Protein AF-A0A3D3YQ70-F1 (afdb_monomer_lite)

Secondary structure (DSSP, 8-state):
---HHHHHHHHHHHHHH-EEPPGGGS-HHHHHHHHHHHHHHHHH-SSPPPEEEEEPPPSBTTB---EEEETTTTEEEEEGGGGG-HHHHHHHHHHHHHHHHHHHHH-S--TTSHHHHHHHHHHHHHHHHHHHTTTTHHHHTSS--

pLDDT: mean 89.39, std 12.85, range [42.31, 98.62]

Radius of gyration: 15.17 Å; chains: 1; bounding box: 33×34×40 Å

Foldseek 3Di:
DDDPVRVVVVLVVQVVVKAFDDPVNDDLLLNLLQVLLVLLQVQLDVDGAAETEIDGDAPDPVGRDQKDQRLVRRHIYGYSVQSQANVSSVVRSLQNQLQSVLCVPPRDDDPPDPSSVVSSVSSVVSSVVCVVVVVCVVSVVSHHD

Structure (mmCIF, N/CA/C/O backbone):
data_AF-A0A3D3YQ70-F1
#
_entry.id   AF-A0A3D3YQ70-F1
#
loop_
_atom_site.group_PDB
_atom_site.id
_atom_site.type_symbol
_atom_site.label_atom_id
_atom_site.label_alt_id
_atom_site.label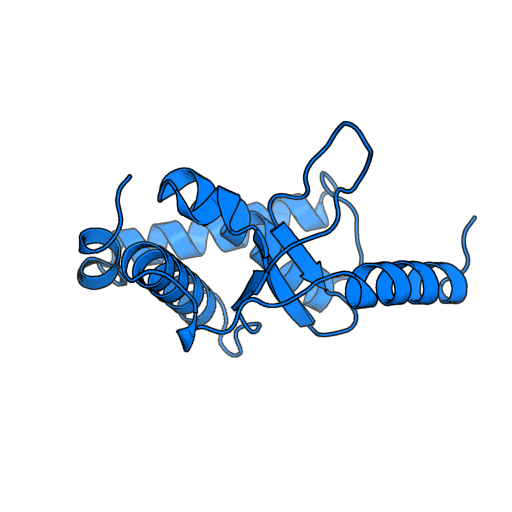_comp_id
_atom_site.label_asym_id
_atom_site.label_entity_id
_atom_site.label_seq_id
_atom_site.pdbx_PDB_ins_code
_atom_site.Cartn_x
_atom_site.Cartn_y
_atom_site.Cartn_z
_atom_site.occupancy
_atom_site.B_iso_or_equiv
_atom_site.auth_seq_id
_atom_site.auth_comp_id
_atom_site.auth_asym_id
_atom_site.auth_atom_id
_atom_site.pdbx_PDB_model_num
ATOM 1 N N . MET A 1 1 ? 22.036 -8.965 -21.029 1.00 42.31 1 MET A N 1
ATOM 2 C CA . MET A 1 1 ? 20.844 -8.098 -21.090 1.00 42.31 1 MET A CA 1
ATOM 3 C C . MET A 1 1 ? 19.665 -9.046 -21.202 1.00 42.31 1 MET A C 1
ATOM 5 O O . MET A 1 1 ? 19.643 -9.797 -22.168 1.00 42.31 1 MET A O 1
ATOM 9 N N . LEU A 1 2 ? 18.821 -9.142 -20.171 1.00 52.47 2 LEU A N 1
ATOM 10 C CA . LEU A 1 2 ? 17.642 -10.013 -20.215 1.00 52.47 2 LEU A CA 1
ATOM 11 C C . LEU A 1 2 ? 16.642 -9.402 -21.196 1.00 52.47 2 LEU A C 1
ATOM 13 O O . LEU A 1 2 ? 16.425 -8.193 -21.185 1.00 52.47 2 LEU A O 1
ATOM 17 N N . THR A 1 3 ? 16.090 -10.220 -22.077 1.00 66.81 3 THR A N 1
ATOM 18 C CA . THR A 1 3 ? 15.031 -9.806 -23.000 1.00 66.81 3 THR A CA 1
ATOM 19 C C . THR A 1 3 ? 13.719 -9.608 -22.237 1.00 66.81 3 THR A C 1
ATOM 21 O O . THR A 1 3 ? 13.489 -10.271 -21.224 1.00 66.81 3 THR A O 1
ATOM 24 N N . ASP A 1 4 ? 12.810 -8.771 -22.743 1.00 57.09 4 ASP A N 1
ATOM 25 C CA . ASP A 1 4 ? 11.470 -8.568 -22.153 1.00 57.09 4 ASP A CA 1
ATOM 26 C C . ASP A 1 4 ? 10.744 -9.897 -21.880 1.00 57.09 4 ASP A C 1
ATOM 28 O O . ASP A 1 4 ? 10.040 -10.065 -20.886 1.00 57.09 4 ASP A O 1
ATOM 32 N N . ARG A 1 5 ? 10.976 -10.899 -22.735 1.00 55.62 5 ARG A N 1
ATOM 33 C CA . ARG A 1 5 ? 10.409 -12.244 -22.600 1.00 55.62 5 ARG A CA 1
ATOM 34 C C . ARG A 1 5 ? 10.977 -13.019 -21.405 1.00 55.62 5 ARG A C 1
ATOM 36 O O . ARG A 1 5 ? 10.256 -13.812 -20.801 1.00 55.62 5 ARG A O 1
ATOM 43 N N . GLU A 1 6 ? 12.245 -12.811 -21.067 1.00 60.50 6 GLU A N 1
ATOM 44 C CA . GLU A 1 6 ? 12.893 -13.411 -19.897 1.00 60.50 6 GLU A CA 1
ATOM 45 C C . GLU A 1 6 ? 12.477 -12.701 -18.603 1.00 60.50 6 GLU A C 1
ATOM 47 O O . GLU A 1 6 ? 12.238 -13.377 -17.603 1.00 60.50 6 GLU A O 1
ATOM 52 N N . LEU A 1 7 ? 12.285 -11.377 -18.639 1.00 59.91 7 LEU A N 1
ATOM 53 C CA . LEU A 1 7 ? 11.744 -10.601 -17.514 1.00 59.91 7 LEU A CA 1
ATOM 54 C C . LEU A 1 7 ? 10.307 -11.018 -17.178 1.00 59.91 7 LEU A C 1
ATOM 56 O O . LEU A 1 7 ? 10.007 -11.332 -16.025 1.00 59.91 7 LEU A O 1
ATOM 60 N N . ILE A 1 8 ? 9.442 -11.137 -18.192 1.00 58.94 8 ILE A N 1
ATOM 61 C CA . ILE A 1 8 ? 8.064 -11.619 -18.017 1.00 58.94 8 ILE A CA 1
ATOM 62 C C . ILE A 1 8 ? 8.060 -13.031 -17.427 1.00 58.94 8 ILE A C 1
ATOM 64 O O . ILE A 1 8 ? 7.283 -13.314 -16.518 1.00 58.94 8 ILE A O 1
ATOM 68 N N . ARG A 1 9 ? 8.935 -13.923 -17.905 1.00 61.00 9 ARG A N 1
ATOM 69 C CA . ARG A 1 9 ? 9.014 -15.300 -17.402 1.00 61.00 9 ARG A CA 1
ATOM 70 C C . ARG A 1 9 ? 9.469 -15.356 -15.942 1.00 61.00 9 ARG A C 1
ATOM 72 O O . ARG A 1 9 ? 8.835 -16.051 -15.158 1.00 61.00 9 ARG A O 1
ATOM 79 N N . ALA A 1 10 ? 10.497 -14.597 -15.571 1.00 63.12 10 ALA A N 1
ATOM 80 C CA . ALA A 1 10 ? 10.985 -14.535 -14.194 1.00 63.12 10 ALA A CA 1
ATOM 81 C C . ALA A 1 10 ? 9.949 -13.915 -13.235 1.00 63.12 10 ALA A C 1
ATOM 83 O O . ALA A 1 10 ? 9.760 -14.402 -12.121 1.00 63.12 10 ALA A O 1
ATOM 84 N N . SER A 1 11 ? 9.232 -12.877 -13.679 1.00 62.19 11 SER A N 1
ATOM 85 C CA . SER A 1 11 ? 8.118 -12.283 -12.926 1.00 62.19 11 SER A CA 1
ATOM 86 C C . SER A 1 11 ? 6.973 -13.289 -12.727 1.00 62.19 11 SER A C 1
ATOM 88 O O . SER A 1 11 ? 6.497 -13.489 -11.609 1.00 62.19 11 SER A O 1
ATOM 90 N N . GLN A 1 12 ? 6.600 -14.020 -13.783 1.00 62.12 12 GLN A N 1
ATOM 91 C CA . GLN A 1 12 ? 5.589 -15.084 -13.736 1.00 62.12 12 GLN A CA 1
ATOM 92 C C . GLN A 1 12 ? 5.991 -16.255 -12.828 1.00 62.12 12 GLN A C 1
ATOM 94 O O . GLN A 1 12 ? 5.142 -16.809 -12.132 1.00 62.12 12 GLN A O 1
ATOM 99 N N . GLU A 1 13 ? 7.265 -16.645 -12.823 1.00 65.69 13 GLU A N 1
ATOM 100 C CA . GLU A 1 13 ? 7.778 -17.715 -11.963 1.00 65.69 13 GLU A CA 1
ATOM 101 C C . GLU A 1 13 ? 7.708 -17.319 -10.480 1.00 65.69 13 GLU A C 1
ATOM 103 O O . GLU A 1 13 ? 7.179 -18.092 -9.684 1.00 65.69 13 GLU A O 1
ATOM 108 N N . ARG A 1 14 ? 8.084 -16.083 -10.122 1.00 67.06 14 ARG A N 1
ATOM 109 C CA . ARG A 1 14 ? 7.937 -15.570 -8.745 1.00 67.06 14 ARG A CA 1
ATOM 110 C C . ARG A 1 14 ? 6.478 -15.463 -8.297 1.00 67.06 14 ARG A C 1
ATOM 112 O O . ARG A 1 14 ? 6.154 -15.815 -7.167 1.00 67.06 14 ARG A O 1
ATOM 119 N N . LEU A 1 15 ? 5.575 -15.037 -9.181 1.00 66.62 15 LEU A N 1
ATOM 120 C CA . LEU A 1 15 ? 4.143 -14.945 -8.868 1.00 66.62 15 LEU A CA 1
ATOM 121 C C . LEU A 1 15 ? 3.509 -16.309 -8.575 1.00 66.62 15 LEU A C 1
ATOM 123 O O . LEU A 1 15 ? 2.638 -16.401 -7.716 1.00 66.62 15 LEU A O 1
ATOM 127 N N . ARG A 1 16 ? 3.9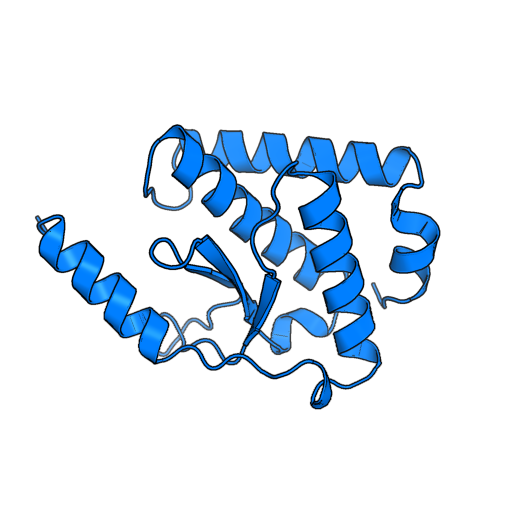58 -17.382 -9.240 1.00 68.31 16 ARG A N 1
ATOM 128 C CA . ARG A 1 16 ? 3.471 -18.751 -8.974 1.00 68.31 16 ARG A CA 1
ATOM 129 C C . ARG A 1 16 ? 3.794 -19.240 -7.566 1.00 68.31 16 ARG A C 1
ATOM 131 O O . ARG A 1 16 ? 3.132 -20.151 -7.070 1.00 68.31 16 ARG A O 1
ATOM 138 N N . GLU A 1 17 ? 4.815 -18.669 -6.944 1.00 78.00 17 GLU A N 1
ATOM 139 C CA . GLU A 1 17 ? 5.243 -19.033 -5.599 1.00 78.00 17 GLU A CA 1
ATOM 140 C C . GLU A 1 17 ? 4.505 -18.242 -4.513 1.00 78.00 17 GLU A C 1
ATOM 142 O O . GLU A 1 17 ? 4.412 -18.715 -3.376 1.00 78.00 17 GLU A O 1
ATOM 147 N N . VAL A 1 18 ? 3.929 -17.083 -4.854 1.00 88.31 18 VAL A N 1
ATOM 148 C CA . VAL A 1 18 ? 3.127 -16.291 -3.918 1.00 88.31 18 VAL A CA 1
ATOM 149 C C . VAL A 1 18 ? 1.831 -17.017 -3.592 1.00 88.31 18 VAL A C 1
ATOM 151 O O . VAL A 1 18 ? 1.034 -17.362 -4.464 1.00 88.31 18 VAL A O 1
ATOM 154 N N . LYS A 1 19 ? 1.589 -17.219 -2.297 1.00 92.19 19 LYS A N 1
ATOM 155 C CA . LYS A 1 19 ? 0.368 -17.858 -1.800 1.00 92.19 19 LYS A CA 1
ATOM 156 C C . LYS A 1 19 ? -0.453 -16.855 -1.015 1.00 92.19 19 LYS A C 1
ATOM 158 O O . LYS A 1 19 ? -0.139 -16.564 0.138 1.00 92.19 19 LYS A O 1
ATOM 163 N N . VAL A 1 20 ? -1.520 -16.356 -1.633 1.00 95.31 20 VAL A N 1
ATOM 164 C CA . VAL A 1 20 ? -2.502 -15.497 -0.961 1.00 95.31 20 VAL A CA 1
ATOM 165 C C . VAL A 1 20 ? -3.124 -16.252 0.213 1.00 95.31 20 VAL A C 1
ATOM 167 O O . VAL A 1 20 ? -3.582 -17.389 0.076 1.00 95.31 20 VAL A O 1
ATOM 170 N N . ILE A 1 21 ? -3.148 -15.604 1.373 1.00 96.44 21 ILE A N 1
ATOM 171 C CA . ILE A 1 21 ? -3.855 -16.072 2.559 1.00 96.44 21 ILE A CA 1
ATOM 172 C C . ILE A 1 21 ? -5.287 -15.535 2.456 1.00 96.44 21 ILE A C 1
ATOM 174 O O . ILE A 1 21 ? -5.472 -14.319 2.453 1.00 96.44 21 ILE A O 1
ATOM 178 N N . PRO A 1 22 ? -6.310 -16.403 2.357 1.00 96.94 22 PRO A N 1
ATOM 179 C CA . PRO A 1 22 ? -7.693 -15.950 2.282 1.00 96.94 22 PRO A CA 1
ATOM 180 C C . PRO A 1 22 ? -8.086 -15.139 3.518 1.00 96.94 22 PRO A C 1
ATOM 182 O O . PRO A 1 22 ? -7.770 -15.551 4.633 1.00 96.94 22 PRO A O 1
ATOM 185 N N . ASP A 1 23 ? -8.866 -14.073 3.330 1.00 97.69 23 ASP A N 1
ATOM 186 C CA . ASP A 1 23 ? -9.375 -13.216 4.411 1.00 97.69 23 ASP A CA 1
ATOM 187 C C . ASP A 1 23 ? -10.012 -14.022 5.560 1.00 97.69 23 ASP A C 1
ATOM 189 O O . ASP A 1 23 ? -9.766 -13.755 6.730 1.00 97.69 23 ASP A O 1
ATOM 193 N N . ALA A 1 24 ? -10.771 -15.077 5.238 1.00 97.19 24 ALA A N 1
ATOM 194 C CA . ALA A 1 24 ? -11.424 -15.943 6.226 1.00 97.19 24 ALA A CA 1
ATOM 195 C C . ALA A 1 24 ? -10.452 -16.737 7.123 1.00 97.19 24 ALA A C 1
ATOM 197 O O . ALA A 1 24 ? -10.876 -17.330 8.112 1.00 97.19 24 ALA A O 1
ATOM 198 N N . LYS A 1 25 ? -9.165 -16.793 6.765 1.00 96.94 25 LYS A N 1
ATOM 199 C CA . LYS A 1 25 ? -8.101 -17.444 7.542 1.00 96.94 25 LYS A CA 1
ATOM 200 C C . LYS A 1 25 ? -7.235 -16.448 8.314 1.00 96.94 25 LYS A C 1
ATOM 202 O O . LYS A 1 25 ? -6.325 -16.877 9.019 1.00 96.94 25 LYS A O 1
ATOM 207 N N . LEU A 1 26 ? -7.477 -15.146 8.169 1.00 96.94 26 LEU A N 1
ATOM 208 C CA . LEU A 1 26 ? -6.739 -14.117 8.889 1.00 96.94 26 LEU A CA 1
ATOM 209 C C . LEU A 1 26 ? -7.330 -13.906 10.282 1.00 96.94 26 LEU A C 1
ATOM 211 O O . LEU A 1 26 ? -8.544 -13.876 10.476 1.00 96.94 26 LEU A O 1
ATOM 215 N N . GLU A 1 27 ? -6.448 -13.717 11.259 1.00 96.50 27 GLU A N 1
ATOM 216 C CA . GLU A 1 27 ? -6.855 -13.273 12.589 1.00 96.50 27 GLU A CA 1
ATOM 217 C C . GLU A 1 27 ? -7.517 -11.885 12.513 1.00 96.50 27 GLU A C 1
ATOM 219 O O . GLU A 1 27 ? -7.140 -11.075 11.657 1.00 96.50 27 GLU A O 1
ATOM 224 N N . PRO A 1 28 ? -8.445 -11.553 13.432 1.00 96.12 28 PRO A N 1
ATOM 225 C CA . PRO A 1 28 ? -9.131 -10.260 13.429 1.00 96.12 28 PRO A CA 1
ATOM 226 C C . PRO A 1 28 ? -8.183 -9.056 13.380 1.00 96.12 28 PRO A C 1
ATOM 228 O O . PRO A 1 28 ? -8.456 -8.093 12.667 1.00 96.12 28 PRO A O 1
ATOM 231 N N . ARG A 1 29 ? -7.033 -9.142 14.067 1.00 95.19 29 ARG A N 1
ATOM 232 C CA . ARG A 1 29 ? -5.996 -8.102 14.033 1.00 95.19 29 ARG A CA 1
ATOM 233 C C . ARG A 1 29 ? -5.442 -7.885 12.623 1.00 95.19 29 ARG A C 1
ATOM 235 O O . ARG A 1 29 ? -5.444 -6.763 12.136 1.00 95.19 29 ARG A O 1
ATOM 242 N N . HIS A 1 30 ? -5.060 -8.953 11.920 1.00 96.81 30 HIS A N 1
ATOM 243 C CA . HIS A 1 30 ? -4.548 -8.876 10.548 1.00 96.81 30 HIS A CA 1
ATOM 244 C C . HIS A 1 30 ? -5.613 -8.355 9.578 1.00 96.81 30 HIS A C 1
ATOM 246 O O . HIS A 1 30 ? -5.297 -7.608 8.653 1.00 96.81 30 HIS A O 1
ATOM 252 N N . MET A 1 31 ? -6.884 -8.693 9.814 1.00 97.50 31 MET A N 1
ATOM 253 C CA . MET A 1 31 ? -7.996 -8.148 9.036 1.00 97.50 31 MET A CA 1
ATOM 254 C C . MET A 1 31 ? -8.172 -6.639 9.224 1.00 97.50 31 MET A C 1
ATOM 256 O O . MET A 1 31 ? -8.485 -5.964 8.246 1.00 97.50 31 MET A O 1
ATOM 260 N N . ALA A 1 32 ? -7.955 -6.096 10.425 1.00 97.44 32 ALA A N 1
ATOM 261 C CA . ALA A 1 32 ? -7.982 -4.648 10.649 1.00 97.44 32 ALA A CA 1
ATOM 262 C C . ALA A 1 32 ? -6.896 -3.938 9.822 1.00 97.44 32 ALA A C 1
ATOM 264 O O . ALA A 1 32 ? -7.195 -2.998 9.081 1.00 97.44 32 ALA A O 1
ATOM 265 N N . TYR A 1 33 ? -5.664 -4.458 9.837 1.00 97.94 33 TYR A N 1
ATOM 266 C CA . TYR A 1 33 ? -4.581 -3.940 8.993 1.00 97.94 33 TYR A CA 1
ATOM 267 C C . TYR A 1 33 ? -4.906 -4.036 7.499 1.00 97.94 33 TYR A C 1
ATOM 269 O O . TYR A 1 33 ? -4.727 -3.065 6.767 1.00 97.94 33 TYR A O 1
ATOM 277 N N . LEU A 1 34 ? -5.442 -5.171 7.040 1.00 98.31 34 LEU A N 1
ATOM 278 C CA . LEU A 1 34 ? -5.816 -5.359 5.637 1.00 98.31 34 LEU A CA 1
ATOM 279 C C . LEU A 1 34 ? -6.943 -4.411 5.197 1.00 98.31 34 LEU A C 1
ATOM 281 O O . LEU A 1 34 ? -6.927 -3.912 4.071 1.00 98.31 34 LEU A O 1
ATOM 285 N N . ARG A 1 35 ? -7.916 -4.131 6.072 1.00 98.44 35 ARG A N 1
ATOM 286 C CA . ARG A 1 35 ? -8.974 -3.142 5.811 1.00 98.44 35 ARG A CA 1
ATOM 287 C C . ARG A 1 35 ? -8.403 -1.739 5.686 1.00 98.44 35 ARG A C 1
ATOM 289 O O . ARG A 1 35 ? -8.758 -1.047 4.735 1.00 98.44 35 ARG A O 1
ATOM 296 N N . LEU A 1 36 ? -7.500 -1.348 6.587 1.00 98.44 36 LEU A N 1
ATOM 297 C CA . LEU A 1 36 ? -6.793 -0.073 6.482 1.00 98.44 36 LEU A CA 1
ATOM 298 C C . LEU A 1 36 ? -6.012 0.005 5.166 1.00 98.44 36 LEU A C 1
ATOM 300 O O . LEU A 1 36 ? -6.148 0.986 4.438 1.00 98.44 36 LEU A O 1
ATOM 304 N N . ALA A 1 37 ? -5.283 -1.052 4.803 1.00 98.50 37 ALA A N 1
ATOM 305 C CA . ALA A 1 37 ? -4.513 -1.090 3.566 1.00 98.50 37 ALA A CA 1
ATOM 306 C C . ALA A 1 37 ? -5.388 -0.916 2.314 1.00 98.50 37 ALA A C 1
ATOM 308 O O . ALA A 1 37 ? -5.102 -0.093 1.441 1.00 98.50 37 ALA A O 1
ATOM 309 N N . ARG A 1 38 ? -6.505 -1.647 2.243 1.00 98.62 38 ARG A N 1
ATOM 310 C CA . ARG A 1 38 ? -7.477 -1.529 1.146 1.00 98.62 38 ARG A CA 1
ATOM 311 C C . ARG A 1 38 ? -8.156 -0.159 1.126 1.00 98.62 38 ARG A C 1
ATOM 313 O O . ARG A 1 38 ? -8.365 0.389 0.048 1.00 98.62 38 ARG A O 1
ATOM 320 N N . GLY A 1 39 ? -8.459 0.407 2.295 1.00 98.38 39 GLY A N 1
ATOM 321 C CA . GLY A 1 39 ? -9.009 1.757 2.428 1.00 98.38 39 GLY A CA 1
ATOM 322 C C . GLY A 1 39 ? -8.055 2.826 1.894 1.00 98.38 39 GLY A C 1
ATOM 323 O O . GLY A 1 39 ? -8.471 3.691 1.124 1.00 98.38 39 GLY A O 1
ATOM 324 N N . ILE A 1 40 ? -6.765 2.720 2.224 1.00 98.44 40 ILE A N 1
ATOM 325 C CA . ILE A 1 40 ? -5.715 3.594 1.690 1.00 98.44 40 ILE A CA 1
ATOM 326 C C . ILE A 1 40 ? -5.641 3.470 0.165 1.00 98.44 40 ILE A C 1
ATOM 328 O O . ILE A 1 40 ? -5.739 4.479 -0.532 1.00 98.44 40 ILE A O 1
ATOM 332 N N . ALA A 1 41 ? -5.537 2.249 -0.368 1.00 98.44 41 ALA A N 1
ATOM 333 C CA . ALA A 1 41 ? -5.463 2.029 -1.813 1.00 98.44 41 ALA A CA 1
ATOM 334 C C . ALA A 1 41 ? -6.674 2.633 -2.549 1.00 98.44 41 ALA A C 1
ATOM 336 O O . ALA A 1 41 ? -6.497 3.371 -3.519 1.00 98.44 41 ALA A O 1
ATOM 337 N N . ALA A 1 42 ? -7.891 2.393 -2.048 1.00 98.12 42 ALA A N 1
ATOM 338 C CA . ALA A 1 42 ? -9.133 2.925 -2.612 1.00 98.12 42 ALA A CA 1
ATOM 339 C C . ALA A 1 42 ? -9.235 4.456 -2.552 1.00 98.12 42 ALA A C 1
ATOM 341 O O . ALA A 1 42 ? -9.932 5.062 -3.363 1.00 98.12 42 ALA A O 1
ATOM 342 N N . ARG A 1 43 ? -8.548 5.100 -1.601 1.00 97.31 43 ARG A N 1
ATOM 343 C CA . ARG A 1 43 ? -8.538 6.561 -1.480 1.00 97.31 43 ARG A CA 1
ATOM 344 C C . ARG A 1 43 ? -7.514 7.230 -2.394 1.00 97.31 43 ARG A C 1
ATOM 346 O O . ARG A 1 43 ? -7.757 8.356 -2.833 1.00 97.31 43 ARG A O 1
ATOM 353 N N . VAL A 1 44 ? -6.391 6.557 -2.645 1.00 96.88 44 VAL A N 1
ATOM 354 C CA . VAL A 1 44 ? -5.272 7.043 -3.474 1.00 96.88 44 VAL A CA 1
ATOM 355 C C . VAL A 1 44 ? -5.528 6.805 -4.967 1.00 96.88 44 VAL A C 1
ATOM 357 O O . VAL A 1 44 ? -5.054 7.567 -5.810 1.00 96.88 44 VAL A O 1
ATOM 360 N N . PHE A 1 45 ? -6.283 5.764 -5.323 1.00 96.81 45 PHE A N 1
ATOM 361 C CA . PHE A 1 45 ? -6.542 5.392 -6.714 1.00 96.81 45 PHE A CA 1
ATOM 362 C C . PHE A 1 45 ? -8.037 5.293 -7.000 1.00 96.81 45 PHE A C 1
ATOM 364 O O . PHE A 1 45 ? -8.773 4.632 -6.277 1.00 96.81 45 PHE A O 1
ATOM 371 N N . TYR A 1 46 ? -8.468 5.875 -8.125 1.00 93.81 46 TYR A N 1
ATOM 372 C CA . TYR A 1 46 ? -9.847 5.734 -8.609 1.00 93.81 46 TYR A CA 1
ATOM 373 C C . TYR A 1 46 ? -10.210 4.272 -8.912 1.00 93.81 46 TYR A C 1
ATOM 375 O O . TYR A 1 46 ? -11.308 3.813 -8.612 1.00 93.81 46 TYR A O 1
ATOM 383 N N . THR A 1 47 ? -9.266 3.526 -9.489 1.00 95.12 47 THR A N 1
ATOM 384 C CA . THR A 1 47 ? -9.359 2.074 -9.666 1.00 95.12 47 THR A CA 1
ATOM 385 C C . THR A 1 47 ? -8.207 1.443 -8.891 1.00 95.12 47 THR A C 1
ATOM 387 O O . THR A 1 47 ? -7.102 1.362 -9.431 1.00 95.12 47 THR A O 1
ATOM 390 N N . PRO A 1 48 ? -8.415 1.086 -7.613 1.00 96.56 48 PRO A N 1
ATOM 391 C CA . PRO A 1 48 ? -7.336 0.597 -6.769 1.00 96.56 48 PRO A CA 1
ATOM 392 C C . PRO A 1 48 ? -6.865 -0.798 -7.194 1.00 96.56 48 PRO A C 1
ATOM 394 O O . PRO A 1 48 ? -7.694 -1.615 -7.610 1.00 96.56 48 PRO A O 1
ATOM 397 N N . PRO A 1 49 ? -5.561 -1.102 -7.060 1.00 97.06 49 PRO A N 1
ATOM 398 C CA . PRO A 1 49 ? -5.087 -2.471 -7.199 1.00 97.06 49 PRO A CA 1
ATOM 399 C C . PRO A 1 49 ? -5.682 -3.343 -6.079 1.00 97.06 49 PRO A C 1
ATOM 401 O O . PRO A 1 49 ? -5.830 -2.867 -4.946 1.00 97.06 49 PRO A O 1
ATOM 404 N N . PRO A 1 50 ? -6.011 -4.620 -6.348 1.00 97.75 50 PRO A N 1
ATOM 405 C CA . PRO A 1 50 ? -6.333 -5.567 -5.289 1.00 97.75 50 PRO A CA 1
ATOM 406 C C . PRO A 1 50 ? -5.175 -5.676 -4.291 1.00 97.75 50 PRO A C 1
ATOM 408 O O . PRO A 1 50 ? -4.014 -5.745 -4.691 1.00 97.75 50 PRO A O 1
ATOM 411 N N . VAL A 1 51 ? -5.492 -5.689 -2.994 1.00 98.38 51 VAL A N 1
ATOM 412 C CA . VAL A 1 51 ? -4.505 -5.819 -1.911 1.00 98.38 51 VAL A CA 1
ATOM 413 C C . VAL A 1 51 ? -4.781 -7.094 -1.121 1.00 98.38 51 VAL A C 1
ATOM 415 O O . VAL A 1 51 ? -5.900 -7.311 -0.629 1.00 98.38 51 VAL A O 1
ATOM 418 N N . HIS A 1 52 ? -3.747 -7.919 -0.976 1.00 97.94 52 HIS A N 1
ATOM 419 C CA . HIS A 1 52 ? -3.800 -9.240 -0.363 1.00 97.94 52 HIS A CA 1
ATOM 420 C C . HIS A 1 52 ? -2.733 -9.407 0.715 1.00 97.94 52 HIS A C 1
ATOM 422 O O . HIS A 1 52 ? -1.631 -8.876 0.605 1.00 97.94 52 HIS A O 1
ATOM 428 N N . VAL A 1 53 ? -3.038 -10.228 1.720 1.00 97.19 53 VAL A N 1
ATOM 429 C CA . VAL A 1 53 ? -2.002 -10.821 2.572 1.00 97.19 53 VAL A CA 1
ATOM 430 C C . VAL A 1 53 ? -1.525 -12.103 1.907 1.00 97.19 53 VAL A C 1
ATOM 432 O O . VAL A 1 53 ? -2.346 -12.900 1.449 1.00 97.19 53 VAL A O 1
ATOM 435 N N . ALA A 1 54 ? -0.219 -12.329 1.853 1.00 95.31 54 ALA A N 1
ATOM 436 C CA . ALA A 1 54 ? 0.337 -13.522 1.234 1.00 95.31 54 ALA A CA 1
ATOM 437 C C . ALA A 1 54 ? 1.570 -14.050 1.970 1.00 95.31 54 ALA A C 1
ATOM 439 O O . ALA A 1 54 ? 2.286 -13.313 2.645 1.00 95.31 54 ALA A O 1
ATOM 440 N N . ALA A 1 55 ? 1.841 -15.342 1.797 1.00 90.56 55 ALA A N 1
ATOM 441 C CA . ALA A 1 55 ? 3.181 -15.876 1.974 1.00 90.56 55 ALA A CA 1
ATOM 442 C C . ALA A 1 55 ? 3.971 -15.573 0.695 1.00 90.56 55 ALA A C 1
ATOM 444 O O . ALA A 1 55 ? 3.674 -16.130 -0.366 1.00 90.56 55 ALA A O 1
ATOM 445 N N . ILE A 1 56 ? 4.928 -14.653 0.805 1.00 87.38 56 ILE A N 1
ATOM 446 C CA . ILE A 1 56 ? 5.760 -14.199 -0.310 1.00 87.38 56 ILE A CA 1
ATOM 447 C C . ILE A 1 56 ? 7.108 -14.923 -0.211 1.00 87.38 56 ILE A C 1
ATOM 449 O O . ILE A 1 56 ? 7.713 -14.914 0.867 1.00 87.38 56 ILE A O 1
ATOM 453 N N . PRO A 1 57 ? 7.584 -15.575 -1.286 1.00 79.62 57 PRO A N 1
ATOM 454 C CA . PRO A 1 57 ? 8.898 -16.196 -1.279 1.00 79.62 57 PRO A CA 1
ATOM 455 C C . PRO A 1 57 ? 9.980 -15.131 -1.035 1.00 79.62 57 PRO A C 1
ATOM 457 O O . PRO A 1 57 ? 9.851 -13.983 -1.482 1.00 79.62 57 PRO A O 1
ATOM 460 N N . PRO A 1 58 ? 11.043 -15.479 -0.298 1.00 72.56 58 PRO A N 1
ATOM 461 C CA . PRO A 1 58 ? 12.121 -14.545 -0.030 1.00 72.56 58 PRO A CA 1
ATOM 462 C C . PRO A 1 58 ? 12.860 -14.198 -1.329 1.00 72.56 58 PRO A C 1
ATOM 464 O O . PRO A 1 58 ? 13.131 -15.069 -2.153 1.00 72.56 58 PRO A O 1
ATOM 467 N N . ALA A 1 59 ? 13.223 -12.926 -1.496 1.00 68.44 59 ALA A N 1
ATOM 468 C CA . ALA A 1 59 ? 14.001 -12.457 -2.644 1.00 68.44 59 ALA A CA 1
ATOM 469 C C . ALA A 1 59 ? 15.420 -13.059 -2.674 1.00 68.44 59 ALA A C 1
ATOM 471 O O . ALA A 1 59 ? 16.053 -13.134 -3.725 1.00 68.44 59 ALA A O 1
ATOM 472 N N . SER A 1 60 ? 15.929 -13.484 -1.514 1.00 65.06 60 SER A N 1
ATOM 473 C CA . SER A 1 60 ? 17.145 -14.289 -1.364 1.00 65.06 60 SER A CA 1
ATOM 474 C C . SER A 1 60 ? 17.154 -14.995 -0.006 1.00 65.06 60 SER A C 1
ATOM 476 O O . SER A 1 60 ? 16.423 -14.591 0.897 1.00 65.06 60 SER A O 1
ATOM 478 N N . ASP A 1 61 ? 18.059 -15.956 0.201 1.00 55.47 61 ASP A N 1
ATOM 479 C CA . ASP A 1 61 ? 18.240 -16.659 1.489 1.00 55.47 61 ASP A CA 1
ATOM 480 C C . ASP A 1 61 ? 18.431 -15.726 2.702 1.00 55.47 61 ASP A C 1
ATOM 482 O O . ASP A 1 61 ? 18.250 -16.137 3.848 1.00 55.47 61 ASP A O 1
ATOM 486 N N .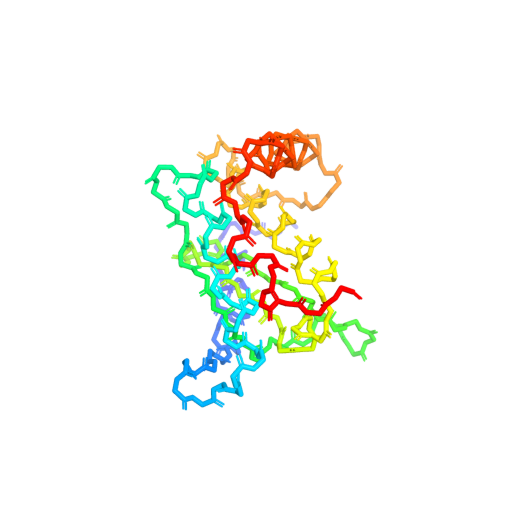 ARG A 1 62 ? 18.819 -14.465 2.467 1.00 52.50 62 ARG A N 1
ATOM 487 C CA . ARG A 1 62 ? 19.099 -13.466 3.507 1.00 52.50 62 ARG A CA 1
ATOM 488 C C . ARG A 1 62 ? 18.046 -12.366 3.619 1.00 52.50 62 ARG A C 1
ATOM 490 O O . ARG A 1 62 ? 18.080 -11.625 4.597 1.00 52.50 62 ARG A O 1
ATOM 497 N N . VAL A 1 63 ? 17.145 -12.228 2.644 1.00 64.50 63 VAL A N 1
ATOM 498 C CA . VAL A 1 63 ? 16.211 -11.094 2.563 1.00 64.50 63 VAL A CA 1
ATOM 499 C C . VAL A 1 63 ? 14.794 -11.607 2.357 1.00 64.50 63 VAL A C 1
ATOM 501 O O . VAL A 1 63 ? 14.452 -12.143 1.302 1.00 64.50 63 VAL A O 1
ATOM 504 N N . ARG A 1 64 ? 13.962 -11.416 3.384 1.00 74.06 64 ARG A N 1
ATOM 505 C CA . ARG A 1 64 ? 12.518 -11.628 3.283 1.00 74.06 64 ARG A CA 1
ATOM 506 C C . ARG A 1 64 ? 11.891 -10.509 2.465 1.00 74.06 64 ARG A C 1
ATOM 508 O O . ARG A 1 64 ? 12.281 -9.351 2.590 1.00 74.06 64 ARG A O 1
ATOM 515 N N . THR A 1 65 ? 10.898 -10.868 1.666 1.00 83.00 65 THR A N 1
ATOM 516 C CA . THR A 1 65 ? 10.135 -9.924 0.852 1.00 83.00 65 THR A CA 1
ATOM 517 C C . THR A 1 65 ? 8.971 -9.391 1.688 1.00 83.00 65 THR A C 1
ATOM 519 O O . THR A 1 65 ? 8.075 -10.150 2.057 1.00 83.00 65 THR A O 1
ATOM 522 N N . ALA A 1 66 ? 9.020 -8.107 2.051 1.00 91.62 66 ALA A N 1
ATOM 523 C CA . ALA A 1 66 ? 8.014 -7.458 2.898 1.00 91.62 66 ALA A CA 1
ATOM 524 C C . ALA A 1 66 ? 6.680 -7.248 2.162 1.00 91.62 66 ALA A C 1
ATOM 526 O O . ALA A 1 66 ? 5.610 -7.534 2.706 1.00 91.62 66 ALA A O 1
ATOM 527 N N . GLY A 1 67 ? 6.759 -6.807 0.910 1.00 93.56 67 GLY A N 1
ATOM 528 C CA . GLY A 1 67 ? 5.643 -6.616 -0.004 1.00 93.56 67 GLY A CA 1
ATOM 529 C C . GLY A 1 67 ? 6.071 -6.916 -1.437 1.00 93.56 67 GLY A C 1
ATOM 530 O O . GLY A 1 67 ? 7.253 -7.129 -1.709 1.00 93.56 67 GLY A O 1
ATOM 531 N N . MET A 1 68 ? 5.093 -7.026 -2.331 1.00 92.56 68 MET A N 1
ATOM 532 C CA . MET A 1 68 ? 5.342 -7.180 -3.756 1.00 92.56 68 MET A CA 1
ATOM 533 C C . MET A 1 68 ? 4.166 -6.661 -4.582 1.00 92.56 68 MET A C 1
ATOM 535 O O . MET A 1 68 ? 3.027 -7.097 -4.397 1.00 92.56 68 MET A O 1
ATOM 539 N N . TYR A 1 69 ? 4.457 -5.819 -5.565 1.00 92.88 69 TYR A N 1
ATOM 540 C CA . TYR A 1 69 ? 3.562 -5.500 -6.666 1.00 92.88 69 TYR A CA 1
ATOM 541 C C . TYR A 1 69 ? 3.771 -6.479 -7.830 1.00 92.88 69 TYR A C 1
ATOM 543 O O . TYR A 1 69 ? 4.838 -6.553 -8.440 1.00 92.88 69 TYR A O 1
ATOM 551 N N . GLY A 1 70 ? 2.735 -7.247 -8.161 1.00 90.06 70 GLY A N 1
ATOM 552 C CA . GLY A 1 70 ? 2.754 -8.166 -9.293 1.00 90.06 70 GLY A CA 1
ATOM 553 C C . GLY A 1 70 ? 2.472 -7.443 -10.604 1.00 90.06 70 GLY A C 1
ATOM 554 O O . GLY A 1 70 ? 1.312 -7.241 -10.944 1.00 90.06 70 GLY A O 1
ATOM 555 N N . THR A 1 71 ? 3.496 -7.112 -11.396 1.00 86.69 71 THR A N 1
ATOM 556 C CA . THR A 1 71 ? 3.317 -6.399 -12.682 1.00 86.69 71 THR A CA 1
ATOM 557 C C . THR A 1 71 ? 2.406 -7.136 -13.668 1.00 86.69 71 THR A C 1
ATOM 559 O O . THR A 1 71 ? 1.675 -6.502 -14.423 1.00 86.69 71 THR A O 1
ATOM 562 N N . ALA A 1 72 ? 2.396 -8.472 -13.635 1.00 84.94 72 ALA A N 1
ATOM 563 C CA . ALA A 1 72 ? 1.553 -9.280 -14.512 1.00 84.94 72 ALA A CA 1
ATOM 564 C C . ALA A 1 72 ? 0.079 -9.363 -14.078 1.00 84.94 72 ALA A C 1
ATOM 566 O O . ALA A 1 72 ? -0.786 -9.580 -14.925 1.00 84.94 72 ALA A O 1
ATOM 567 N N . THR A 1 73 ? -0.210 -9.235 -12.781 1.00 89.31 73 THR A N 1
ATOM 568 C CA . THR A 1 73 ? -1.573 -9.339 -12.228 1.00 89.31 73 THR A CA 1
ATOM 569 C C . THR A 1 73 ? -2.171 -7.975 -11.890 1.00 89.31 73 THR A C 1
ATOM 571 O O . THR A 1 73 ? -3.388 -7.827 -11.856 1.00 89.31 73 THR A O 1
ATOM 574 N N . GLY A 1 74 ? -1.330 -6.961 -11.679 1.00 92.12 74 GLY A N 1
ATOM 575 C CA . GLY A 1 74 ? -1.732 -5.654 -11.168 1.00 92.12 74 GLY A CA 1
ATOM 576 C C . GLY A 1 74 ? -2.123 -5.678 -9.687 1.00 92.12 74 GLY A C 1
ATOM 577 O O . GLY A 1 74 ? -2.825 -4.774 -9.238 1.00 92.12 74 GLY A O 1
ATOM 578 N N . GLU A 1 75 ? -1.702 -6.702 -8.942 1.00 95.69 75 GLU A N 1
ATOM 579 C CA . GLU A 1 75 ? -2.075 -6.931 -7.543 1.00 95.69 75 GLU A CA 1
ATOM 580 C C . GLU A 1 75 ? -0.937 -6.560 -6.586 1.00 95.69 75 GLU A C 1
ATOM 582 O O . GLU A 1 75 ? 0.243 -6.649 -6.930 1.00 95.69 75 GLU A O 1
ATOM 587 N N . ILE A 1 76 ? -1.299 -6.171 -5.364 1.00 97.00 76 ILE A N 1
ATOM 588 C CA . ILE A 1 76 ? -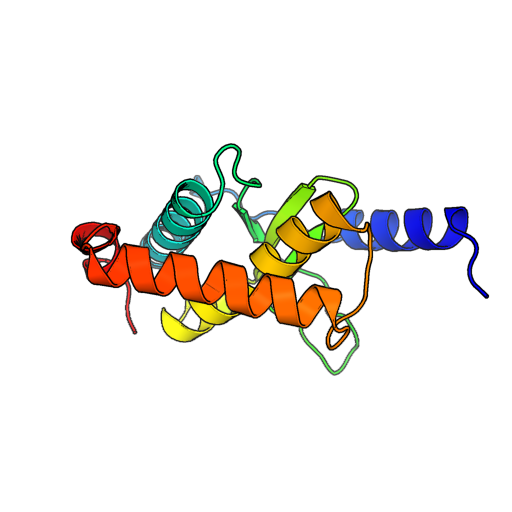0.372 -5.927 -4.258 1.00 97.00 76 ILE A CA 1
ATOM 589 C C . ILE A 1 76 ? -0.487 -7.067 -3.253 1.00 97.00 76 ILE A C 1
ATOM 591 O O . ILE A 1 76 ? -1.573 -7.382 -2.757 1.00 97.00 76 ILE A O 1
ATOM 595 N N . TYR A 1 77 ? 0.657 -7.634 -2.896 1.00 96.50 77 TYR A N 1
ATOM 596 C CA . TYR A 1 77 ? 0.791 -8.649 -1.864 1.00 96.50 77 TYR A CA 1
ATOM 597 C C . TYR A 1 77 ? 1.618 -8.084 -0.717 1.00 96.50 77 TYR A C 1
ATOM 599 O O . TYR A 1 77 ? 2.701 -7.552 -0.931 1.00 96.50 77 TYR A O 1
ATOM 607 N N . ILE A 1 78 ? 1.129 -8.224 0.508 1.00 96.81 78 ILE A N 1
ATOM 608 C CA . ILE A 1 78 ? 1.850 -7.844 1.723 1.00 96.81 78 ILE A CA 1
ATOM 609 C C . ILE A 1 78 ? 2.104 -9.114 2.529 1.00 96.81 78 ILE A C 1
ATOM 611 O O . ILE A 1 78 ? 1.199 -9.931 2.727 1.00 96.81 78 ILE A O 1
ATOM 615 N N . SER A 1 79 ? 3.338 -9.294 2.990 1.00 95.00 79 SER A N 1
ATOM 616 C CA . SER A 1 79 ? 3.685 -10.411 3.862 1.00 95.00 79 SER A CA 1
ATOM 617 C C . SER A 1 79 ? 2.899 -10.332 5.169 1.00 95.00 79 SER A C 1
ATOM 619 O O . SER A 1 79 ? 2.756 -9.258 5.756 1.00 95.00 79 SER A O 1
ATOM 621 N N . LEU A 1 80 ? 2.433 -11.481 5.667 1.00 93.75 80 LEU A N 1
ATOM 622 C CA . LEU A 1 80 ? 1.763 -11.566 6.970 1.00 93.75 80 LEU A CA 1
ATOM 623 C C . LEU A 1 80 ? 2.610 -10.944 8.096 1.00 93.75 80 LEU A C 1
ATOM 625 O O . LEU A 1 80 ? 2.065 -10.333 9.005 1.00 93.75 80 LEU A O 1
ATOM 629 N N . GLU A 1 81 ? 3.937 -11.029 8.001 1.00 91.75 81 GLU A N 1
ATOM 630 C CA . GLU A 1 81 ? 4.871 -10.483 8.997 1.00 91.75 81 GLU A CA 1
ATOM 631 C C . GLU A 1 81 ? 4.818 -8.955 9.102 1.00 91.75 81 GLU A C 1
ATOM 633 O O . GLU A 1 81 ? 5.137 -8.393 10.148 1.00 91.75 81 GLU A O 1
ATOM 638 N N . MET A 1 82 ? 4.406 -8.267 8.033 1.00 94.62 82 MET A N 1
ATOM 639 C CA . MET A 1 82 ? 4.253 -6.811 8.047 1.00 94.62 82 MET A CA 1
ATOM 640 C C . MET A 1 82 ? 2.947 -6.380 8.730 1.00 94.62 82 MET A C 1
ATOM 642 O O . MET A 1 82 ? 2.799 -5.207 9.056 1.00 94.62 82 MET A O 1
ATOM 646 N N . MET A 1 83 ? 2.026 -7.315 9.005 1.00 93.12 83 MET A N 1
ATOM 647 C CA . MET A 1 83 ? 0.727 -7.068 9.651 1.00 93.12 83 MET A CA 1
ATOM 648 C C . MET A 1 83 ? 0.795 -7.074 11.190 1.00 93.12 83 MET A C 1
ATOM 650 O O . MET A 1 83 ? -0.228 -7.216 11.854 1.00 93.12 83 MET A O 1
ATOM 654 N N . GLU A 1 84 ? 1.986 -6.926 11.771 1.00 89.19 84 GLU A N 1
ATOM 655 C CA . GLU A 1 84 ? 2.190 -6.896 13.227 1.00 89.19 84 GLU A CA 1
ATOM 656 C C . GLU A 1 84 ? 2.172 -5.469 13.806 1.00 89.19 84 GLU A C 1
ATOM 658 O O . GLU A 1 84 ? 1.903 -5.283 14.993 1.00 89.19 84 GLU A O 1
ATOM 663 N N . ARG A 1 85 ? 2.465 -4.447 12.984 1.00 92.62 85 ARG A N 1
ATOM 664 C CA . ARG A 1 85 ? 2.469 -3.027 13.380 1.00 92.62 85 ARG A CA 1
ATOM 665 C C . ARG A 1 85 ? 1.983 -2.136 12.248 1.00 92.62 85 ARG A C 1
ATOM 667 O O . ARG A 1 85 ? 2.370 -2.316 11.094 1.00 92.62 85 ARG A O 1
ATOM 674 N N . GLY A 1 86 ? 1.194 -1.122 12.597 1.00 91.75 86 GLY A N 1
ATOM 675 C CA . GLY A 1 86 ? 0.535 -0.227 11.646 1.00 91.75 86 GLY A CA 1
ATOM 676 C C . GLY A 1 86 ? 1.535 0.513 10.780 1.00 91.75 86 GLY A C 1
ATOM 677 O O . GLY A 1 86 ? 1.393 0.524 9.562 1.00 91.75 86 GLY A O 1
ATOM 678 N N . ARG A 1 87 ? 2.602 1.034 11.393 1.00 95.12 87 ARG A N 1
ATOM 679 C CA . ARG A 1 87 ? 3.673 1.716 10.661 1.00 95.12 87 ARG A CA 1
ATOM 680 C C . ARG A 1 87 ? 4.305 0.822 9.594 1.00 95.12 87 ARG A C 1
ATOM 682 O O . ARG A 1 87 ? 4.398 1.228 8.446 1.00 95.12 87 ARG A O 1
ATOM 689 N N . THR A 1 88 ? 4.711 -0.392 9.959 1.00 94.56 88 THR A N 1
ATOM 690 C CA . THR A 1 88 ? 5.392 -1.313 9.036 1.00 94.56 88 THR A CA 1
ATOM 691 C C . THR A 1 88 ? 4.490 -1.722 7.873 1.00 94.56 88 THR A C 1
ATOM 693 O O . THR A 1 88 ? 4.937 -1.740 6.725 1.00 94.56 88 THR A O 1
ATOM 696 N N . MET A 1 89 ? 3.213 -1.995 8.151 1.00 96.75 89 MET A N 1
ATOM 697 C CA . MET A 1 89 ? 2.223 -2.285 7.116 1.00 96.75 89 MET A CA 1
ATOM 698 C C . MET A 1 89 ? 2.033 -1.095 6.168 1.00 96.75 89 MET A C 1
ATOM 700 O O . MET A 1 89 ? 2.077 -1.281 4.954 1.00 96.75 89 MET A O 1
ATOM 704 N N . VAL A 1 90 ? 1.853 0.119 6.702 1.00 97.62 90 VAL A N 1
ATOM 705 C CA . VAL A 1 90 ? 1.626 1.328 5.894 1.00 97.62 90 VAL A CA 1
ATOM 706 C C . VAL A 1 90 ? 2.852 1.664 5.047 1.00 97.62 90 VAL A C 1
ATOM 708 O O . VAL A 1 90 ? 2.691 1.928 3.859 1.00 97.62 90 VAL A O 1
ATOM 711 N N . ASP A 1 91 ? 4.059 1.598 5.614 1.00 97.31 91 ASP A N 1
ATOM 712 C CA . ASP A 1 91 ? 5.309 1.846 4.884 1.00 97.31 91 ASP A CA 1
ATOM 713 C C . ASP A 1 91 ? 5.456 0.859 3.710 1.00 97.31 91 ASP A C 1
ATOM 715 O O . ASP A 1 91 ? 5.739 1.266 2.583 1.00 97.31 91 ASP A O 1
ATOM 719 N N . THR A 1 92 ? 5.170 -0.428 3.953 1.00 97.25 92 THR A N 1
ATOM 720 C CA . THR A 1 92 ? 5.177 -1.470 2.911 1.00 97.25 92 THR A CA 1
ATOM 721 C C . THR A 1 92 ? 4.125 -1.188 1.839 1.00 97.25 92 THR A C 1
ATOM 723 O O . THR A 1 92 ? 4.412 -1.229 0.649 1.00 97.25 92 THR A O 1
ATOM 726 N N . LEU A 1 93 ? 2.896 -0.859 2.236 1.00 98.31 93 LEU A N 1
ATOM 727 C CA . LEU A 1 93 ? 1.817 -0.577 1.294 1.00 98.31 93 LEU A CA 1
ATOM 728 C C . LEU A 1 93 ? 2.116 0.643 0.417 1.00 98.31 93 LEU A C 1
ATOM 730 O O . LEU A 1 93 ? 1.872 0.596 -0.785 1.00 98.31 93 LEU A O 1
ATOM 734 N N . VAL A 1 94 ? 2.607 1.739 1.003 1.00 98.19 94 VAL A N 1
ATOM 735 C CA . VAL A 1 94 ? 2.947 2.961 0.259 1.00 98.19 94 VAL A CA 1
ATOM 736 C C . VAL A 1 94 ? 3.997 2.657 -0.807 1.00 98.19 94 VAL A C 1
ATOM 738 O O . VAL A 1 94 ? 3.859 3.138 -1.932 1.00 98.19 94 VAL A O 1
ATOM 741 N N . HIS A 1 95 ? 4.975 1.812 -0.478 1.00 97.56 95 HIS A N 1
ATOM 742 C CA . HIS A 1 95 ? 5.975 1.323 -1.420 1.00 97.56 95 HIS A CA 1
ATOM 743 C C . HIS A 1 95 ? 5.352 0.555 -2.593 1.00 97.56 95 HIS A C 1
ATOM 745 O O . HIS A 1 95 ? 5.512 0.945 -3.749 1.00 97.56 95 HIS A O 1
ATOM 751 N N . GLU A 1 96 ? 4.522 -0.453 -2.322 1.00 97.44 96 GLU A N 1
ATOM 752 C CA . GLU A 1 96 ? 3.904 -1.230 -3.407 1.00 97.44 96 GLU A CA 1
ATOM 753 C C . GLU A 1 96 ? 2.901 -0.414 -4.243 1.00 97.44 96 GLU A C 1
ATOM 755 O O . GLU A 1 96 ? 2.767 -0.606 -5.455 1.00 97.44 96 GLU A O 1
ATOM 760 N N . LEU A 1 97 ? 2.206 0.548 -3.630 1.00 98.25 97 LEU A N 1
ATOM 761 C CA . LEU A 1 97 ? 1.342 1.486 -4.351 1.00 98.25 97 LEU A CA 1
ATOM 762 C C . LEU A 1 97 ? 2.149 2.422 -5.261 1.00 98.25 97 LEU A C 1
ATOM 764 O O . LEU A 1 97 ? 1.652 2.815 -6.323 1.00 98.25 97 LEU A O 1
ATOM 768 N N . ALA A 1 98 ? 3.380 2.772 -4.884 1.00 97.38 98 ALA A N 1
ATOM 769 C CA . ALA A 1 98 ? 4.273 3.537 -5.743 1.00 97.38 98 ALA A CA 1
ATOM 770 C C . ALA A 1 98 ? 4.693 2.721 -6.968 1.00 97.38 98 ALA A C 1
ATOM 772 O O . ALA A 1 98 ? 4.587 3.237 -8.082 1.00 97.38 98 ALA A O 1
ATOM 773 N N . HIS A 1 99 ? 5.042 1.440 -6.802 1.00 95.81 99 HIS A N 1
ATOM 774 C CA . HIS A 1 99 ? 5.270 0.540 -7.937 1.00 95.81 99 HIS A CA 1
ATOM 775 C C . HIS A 1 99 ? 4.047 0.430 -8.845 1.00 95.81 99 HIS A C 1
ATOM 777 O O . HIS A 1 99 ? 4.180 0.542 -10.064 1.00 95.81 99 HIS A O 1
ATOM 783 N N . HIS A 1 100 ? 2.843 0.301 -8.279 1.00 96.44 100 HIS A N 1
ATOM 784 C CA . HIS A 1 100 ? 1.616 0.294 -9.073 1.00 96.44 100 HIS A CA 1
ATOM 785 C C . HIS A 1 100 ? 1.450 1.580 -9.897 1.00 96.44 100 HIS A C 1
ATOM 787 O O . HIS A 1 100 ? 1.202 1.527 -11.104 1.00 96.44 100 HIS A O 1
ATOM 793 N N . ARG A 1 101 ? 1.612 2.751 -9.266 1.00 96.69 101 ARG A N 1
ATOM 794 C CA . ARG A 1 101 ? 1.498 4.054 -9.942 1.00 96.69 101 ARG A CA 1
ATOM 795 C C . ARG A 1 101 ? 2.542 4.215 -11.038 1.00 96.69 101 ARG A C 1
ATOM 797 O O . ARG A 1 101 ? 2.192 4.578 -12.157 1.00 96.69 101 ARG A O 1
ATOM 804 N N . GLN A 1 102 ? 3.797 3.937 -10.718 1.00 95.44 102 GLN A N 1
ATOM 805 C CA . GLN A 1 102 ? 4.908 4.012 -11.654 1.00 95.44 102 GLN A CA 1
ATOM 806 C C . GLN A 1 102 ? 4.678 3.076 -12.845 1.00 95.44 102 GLN A C 1
ATOM 808 O O . GLN A 1 102 ? 4.766 3.521 -13.986 1.00 95.44 102 GLN A O 1
ATOM 813 N N . TYR A 1 103 ? 4.292 1.820 -12.603 1.00 94.06 103 TYR A N 1
ATOM 814 C CA . TYR A 1 103 ? 4.025 0.851 -13.666 1.00 94.06 103 TYR A CA 1
ATOM 815 C C . TYR A 1 103 ? 2.970 1.346 -14.656 1.00 94.06 103 TYR A C 1
ATOM 817 O O . TYR A 1 103 ? 3.148 1.227 -15.867 1.00 94.06 103 TYR A O 1
ATOM 825 N N . ARG A 1 104 ? 1.896 1.967 -14.159 1.00 92.50 104 ARG A N 1
ATOM 826 C CA . ARG A 1 104 ? 0.841 2.536 -15.012 1.00 92.50 104 ARG A CA 1
ATOM 827 C C . ARG A 1 104 ? 1.293 3.740 -15.840 1.00 92.50 104 ARG A C 1
ATOM 829 O O . ARG A 1 104 ? 0.660 4.018 -16.855 1.00 92.50 104 ARG A O 1
ATOM 836 N N . SER A 1 105 ? 2.335 4.447 -15.410 1.00 91.00 105 SER A N 1
ATOM 837 C CA . SER A 1 105 ? 2.832 5.656 -16.075 1.00 91.00 105 SER A CA 1
ATOM 838 C C . SER A 1 105 ? 3.982 5.373 -17.039 1.00 91.00 105 SER A C 1
ATOM 840 O O . SER A 1 105 ? 4.003 5.913 -18.142 1.00 91.00 105 SER A O 1
ATOM 842 N N . THR A 1 106 ? 4.945 4.547 -16.630 1.00 92.00 106 THR A N 1
ATOM 843 C CA . THR A 1 106 ? 6.221 4.358 -17.341 1.00 92.00 106 THR A CA 1
ATOM 844 C C . THR A 1 106 ? 6.601 2.893 -17.551 1.00 92.00 106 THR A C 1
ATOM 846 O O . THR A 1 106 ? 7.636 2.627 -18.154 1.00 92.00 106 THR A O 1
ATOM 849 N N . GLY A 1 107 ? 5.794 1.940 -17.077 1.00 89.50 107 GLY A N 1
ATOM 850 C CA . GLY A 1 107 ? 6.135 0.517 -17.083 1.00 89.50 107 GLY A CA 1
ATOM 851 C C . GLY A 1 107 ? 7.014 0.091 -15.901 1.00 89.50 107 GLY A C 1
ATOM 852 O O . GLY A 1 107 ? 7.169 0.816 -14.912 1.00 89.50 107 GLY A O 1
ATOM 853 N N . GLU A 1 108 ? 7.540 -1.133 -15.979 1.00 84.81 108 GLU A N 1
ATOM 854 C CA . GLU A 1 108 ? 8.369 -1.729 -14.926 1.00 84.81 108 GLU A CA 1
ATOM 855 C C . GLU A 1 108 ? 9.666 -0.937 -14.732 1.00 84.81 108 GLU A C 1
ATOM 857 O O . GLU A 1 108 ? 10.316 -0.526 -15.689 1.00 84.81 108 GLU A O 1
ATOM 862 N N . SER A 1 109 ? 10.015 -0.698 -13.472 1.00 84.25 109 SER A N 1
ATOM 863 C CA . SER A 1 109 ? 11.222 0.016 -13.066 1.00 84.25 109 SER A CA 1
ATOM 864 C C . SER A 1 109 ? 11.609 -0.463 -11.681 1.00 84.25 109 SER A C 1
ATOM 866 O O . SER A 1 109 ? 10.751 -0.879 -10.900 1.00 84.25 109 SER A O 1
ATOM 868 N N . GLU A 1 110 ? 12.900 -0.389 -11.403 1.00 83.88 110 GLU A N 1
ATOM 869 C CA . GLU A 1 110 ? 13.470 -0.760 -10.120 1.00 83.88 110 GLU A CA 1
ATOM 870 C C . GLU A 1 110 ? 13.271 0.347 -9.079 1.00 83.88 110 GLU A C 1
ATOM 872 O O . GLU A 1 110 ? 13.007 1.522 -9.392 1.00 83.88 110 GLU A O 1
ATOM 877 N N . ASP A 1 111 ? 13.477 -0.043 -7.826 1.00 86.81 111 ASP A N 1
ATOM 878 C CA . ASP A 1 111 ? 13.620 0.878 -6.712 1.00 86.81 111 ASP A CA 1
ATOM 879 C C . ASP A 1 111 ? 14.667 1.958 -6.977 1.00 86.81 111 ASP A C 1
ATOM 881 O O . ASP A 1 111 ? 15.576 1.817 -7.793 1.00 86.81 111 ASP A O 1
ATOM 885 N N . LEU A 1 112 ? 14.546 3.063 -6.236 1.00 89.75 112 LEU A N 1
ATOM 886 C CA . LEU A 1 112 ? 15.467 4.207 -6.271 1.00 89.75 112 LEU A CA 1
ATOM 887 C C . LEU A 1 112 ? 15.588 4.930 -7.627 1.00 89.75 112 LEU A C 1
ATOM 889 O O . LEU A 1 112 ? 16.298 5.932 -7.719 1.00 89.75 112 LEU A O 1
ATOM 893 N N . THR A 1 113 ? 14.872 4.494 -8.664 1.00 92.88 113 THR A N 1
ATOM 894 C CA . THR A 1 113 ? 14.765 5.259 -9.909 1.00 92.88 113 THR A CA 1
ATOM 895 C C . THR A 1 113 ? 13.997 6.570 -9.688 1.00 92.88 113 THR A C 1
ATOM 897 O O . THR A 1 113 ? 13.124 6.634 -8.817 1.00 92.88 113 THR A O 1
ATOM 900 N N . PRO A 1 114 ? 14.259 7.631 -10.478 1.00 94.31 114 PRO A N 1
ATOM 901 C CA . PRO A 1 114 ? 13.529 8.893 -10.345 1.00 94.31 114 PRO A CA 1
ATOM 902 C C . PRO A 1 114 ? 12.006 8.735 -10.465 1.00 94.31 114 PRO A C 1
ATOM 904 O O . PRO A 1 114 ? 11.272 9.336 -9.688 1.00 94.31 114 PRO A O 1
ATOM 907 N N . ALA A 1 115 ? 11.537 7.874 -11.378 1.00 93.12 115 ALA A N 1
ATOM 908 C CA . ALA A 1 115 ? 10.112 7.586 -11.553 1.00 93.12 115 ALA A CA 1
ATOM 909 C C . ALA A 1 115 ? 9.499 6.911 -10.314 1.00 93.12 115 ALA A C 1
ATOM 911 O O . ALA A 1 115 ? 8.394 7.263 -9.897 1.00 93.12 115 ALA A O 1
ATOM 912 N N . HIS A 1 116 ? 10.224 5.975 -9.694 1.00 92.50 116 HIS A N 1
ATOM 913 C CA . HIS A 1 116 ? 9.795 5.356 -8.444 1.00 92.50 116 HIS A CA 1
ATOM 914 C C . HIS A 1 116 ? 9.755 6.375 -7.294 1.00 92.50 116 HIS A C 1
ATOM 916 O O . HIS A 1 116 ? 8.771 6.435 -6.559 1.00 92.50 116 HIS A O 1
ATOM 922 N N . ALA A 1 117 ? 10.778 7.226 -7.167 1.00 94.94 117 ALA A N 1
ATOM 923 C CA . ALA A 1 117 ? 10.828 8.264 -6.138 1.00 94.94 117 ALA A CA 1
ATOM 924 C C . ALA A 1 117 ? 9.674 9.275 -6.272 1.00 94.94 117 ALA A C 1
ATOM 926 O O . ALA A 1 117 ? 9.025 9.609 -5.281 1.00 94.94 117 ALA A O 1
ATOM 927 N N . GLU A 1 118 ? 9.369 9.716 -7.494 1.00 96.56 118 GLU A N 1
ATOM 928 C CA . GLU A 1 118 ? 8.230 10.596 -7.767 1.00 96.56 118 GLU A CA 1
ATOM 929 C C . GLU A 1 118 ? 6.897 9.921 -7.410 1.00 96.56 118 GLU A C 1
ATOM 931 O O . GLU A 1 118 ? 6.051 10.519 -6.736 1.00 96.56 118 GLU A O 1
ATOM 936 N N . ALA A 1 119 ? 6.723 8.652 -7.794 1.00 97.06 119 ALA A N 1
ATOM 937 C CA . ALA A 1 119 ? 5.538 7.875 -7.445 1.00 97.06 119 ALA A CA 1
ATOM 938 C C . ALA A 1 119 ? 5.383 7.720 -5.922 1.00 97.06 119 ALA A C 1
ATOM 940 O O . ALA A 1 119 ? 4.285 7.943 -5.406 1.00 97.06 119 ALA A O 1
ATOM 941 N N . MET A 1 120 ? 6.474 7.428 -5.207 1.00 97.38 120 MET A N 1
ATOM 942 C CA . MET A 1 120 ? 6.525 7.347 -3.743 1.00 97.38 120 MET A CA 1
ATOM 943 C C . MET A 1 120 ? 6.078 8.652 -3.091 1.00 97.38 120 MET A C 1
ATOM 945 O O . MET A 1 120 ? 5.167 8.647 -2.264 1.00 97.38 120 MET A O 1
ATOM 949 N N . THR A 1 121 ? 6.672 9.782 -3.487 1.00 97.81 121 THR A N 1
ATOM 950 C CA . THR A 1 121 ? 6.301 11.100 -2.953 1.00 97.81 121 THR A CA 1
ATOM 951 C C . THR A 1 121 ? 4.829 11.405 -3.209 1.00 97.81 121 THR A C 1
ATOM 953 O O . THR A 1 121 ? 4.124 11.869 -2.314 1.00 97.81 121 THR A O 1
ATOM 956 N N . SER A 1 122 ? 4.344 11.108 -4.413 1.00 97.50 122 SER A N 1
ATOM 957 C CA . SER A 1 122 ? 2.968 11.389 -4.811 1.00 97.50 122 SER A CA 1
ATOM 958 C C . SER A 1 122 ? 1.943 10.536 -4.051 1.00 97.50 122 SER A C 1
ATOM 960 O O . SER A 1 122 ? 0.914 11.054 -3.614 1.00 97.50 122 SER A O 1
ATOM 962 N N . VAL A 1 123 ? 2.218 9.241 -3.854 1.00 98.31 123 VAL A N 1
ATOM 963 C CA . VAL A 1 123 ? 1.375 8.352 -3.039 1.00 98.31 123 VAL A CA 1
ATOM 964 C C . VAL A 1 123 ? 1.403 8.797 -1.580 1.00 98.31 123 VAL A C 1
ATOM 966 O O . VAL A 1 123 ? 0.343 9.008 -0.996 1.00 98.31 123 VAL A O 1
ATOM 969 N N . ALA A 1 124 ? 2.589 9.009 -1.004 1.00 98.06 124 ALA A N 1
ATOM 970 C CA . ALA A 1 124 ? 2.731 9.416 0.392 1.00 98.06 124 ALA A CA 1
ATOM 971 C C . ALA A 1 124 ? 1.995 10.733 0.687 1.00 98.06 124 ALA A C 1
ATOM 973 O O . ALA A 1 124 ? 1.272 10.816 1.678 1.00 98.06 124 ALA A O 1
ATOM 974 N N . ALA A 1 125 ? 2.104 11.7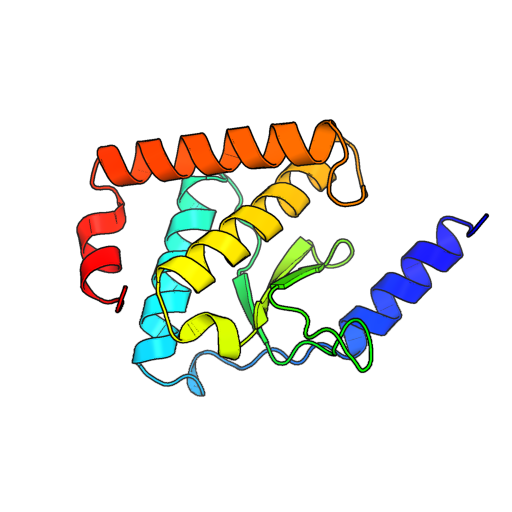31 -0.197 1.00 98.25 125 ALA A N 1
ATOM 975 C CA . ALA A 1 125 ? 1.391 13.000 -0.055 1.00 98.25 125 ALA A CA 1
ATOM 976 C C . ALA A 1 125 ? -0.134 12.807 -0.000 1.00 98.25 125 ALA A C 1
ATOM 978 O O . ALA A 1 125 ? -0.793 13.381 0.86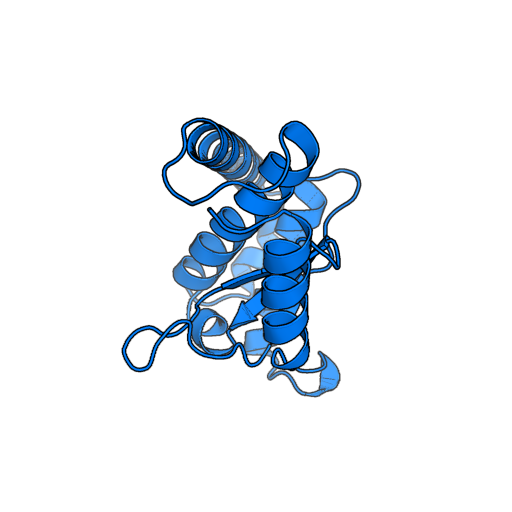3 1.00 98.25 125 ALA A O 1
ATOM 979 N N . GLN A 1 126 ? -0.689 11.948 -0.862 1.00 98.19 126 GLN A N 1
ATOM 980 C CA . GLN A 1 126 ? -2.128 11.659 -0.883 1.00 98.19 126 GLN A CA 1
ATOM 981 C C . GLN A 1 126 ? -2.589 10.889 0.357 1.00 98.19 126 GLN A C 1
ATOM 983 O O . GLN A 1 126 ? -3.682 11.139 0.864 1.00 98.19 126 GLN A O 1
ATOM 988 N N . VAL A 1 127 ? -1.763 9.973 0.872 1.00 97.75 127 VAL A N 1
ATOM 989 C CA . VAL A 1 127 ? -2.056 9.274 2.131 1.00 97.75 127 VAL A CA 1
ATOM 990 C C . VAL A 1 127 ? -2.064 10.260 3.298 1.00 97.75 127 VAL A C 1
ATOM 992 O O . VAL A 1 127 ? -3.009 10.250 4.085 1.00 97.75 127 VAL A O 1
ATOM 995 N N . VAL A 1 128 ? -1.066 11.144 3.385 1.00 97.81 128 VAL A N 1
ATOM 996 C CA . VAL A 1 128 ? -0.991 12.179 4.429 1.00 97.81 128 VAL A CA 1
ATOM 997 C C . VAL A 1 128 ? -2.187 13.127 4.356 1.00 97.81 128 VAL A C 1
ATOM 999 O O . VAL A 1 128 ? -2.803 13.398 5.384 1.00 97.81 128 VAL A O 1
ATOM 1002 N N . GLU A 1 129 ? -2.557 13.591 3.163 1.00 97.94 129 GLU A N 1
ATOM 1003 C CA . GLU A 1 129 ? -3.737 14.440 2.962 1.00 97.94 129 GLU A CA 1
ATOM 1004 C C . GLU A 1 129 ? -5.022 13.736 3.421 1.00 97.94 129 GLU A C 1
ATOM 1006 O O . GLU A 1 129 ? -5.830 14.311 4.152 1.00 97.94 129 GLU A O 1
ATOM 1011 N N . ALA A 1 130 ? -5.196 12.464 3.053 1.00 97.00 130 ALA A N 1
ATOM 1012 C CA . ALA A 1 130 ? -6.353 11.680 3.459 1.00 97.00 130 ALA A CA 1
ATOM 1013 C C . ALA A 1 130 ? -6.418 11.488 4.985 1.00 97.00 130 ALA A C 1
ATOM 1015 O O . ALA A 1 130 ? -7.486 11.682 5.570 1.00 97.00 130 ALA A O 1
ATOM 1016 N N . VAL A 1 131 ? -5.289 11.193 5.639 1.00 95.94 131 VAL A N 1
ATOM 1017 C CA . VAL A 1 131 ? -5.198 11.127 7.108 1.00 95.94 131 VAL A CA 1
ATOM 1018 C C . VAL A 1 131 ? -5.555 12.476 7.734 1.00 95.94 131 VAL A C 1
ATOM 1020 O O . VAL A 1 131 ? -6.397 12.524 8.623 1.00 95.94 131 VAL A O 1
ATOM 1023 N N . ALA A 1 132 ? -4.981 13.577 7.245 1.00 97.25 132 ALA A N 1
ATOM 1024 C CA . ALA A 1 132 ? -5.245 14.917 7.772 1.00 97.25 132 ALA A CA 1
ATOM 1025 C C . ALA A 1 132 ? -6.721 15.334 7.634 1.00 97.25 132 ALA A C 1
ATOM 1027 O O . ALA A 1 132 ? -7.226 16.100 8.451 1.00 97.25 132 ALA A O 1
ATOM 1028 N N . SER A 1 133 ? -7.420 14.810 6.624 1.00 96.88 133 SER A N 1
ATOM 1029 C CA . SER A 1 133 ? -8.859 15.027 6.422 1.00 96.88 133 SER A CA 1
ATOM 1030 C C . SER A 1 133 ? -9.772 14.128 7.272 1.00 96.88 133 SER A C 1
ATOM 1032 O O . SER A 1 133 ? -10.991 14.227 7.151 1.00 96.88 133 SER A O 1
ATOM 1034 N N . GLY A 1 134 ? -9.211 13.233 8.093 1.00 96.94 134 GLY A N 1
ATOM 1035 C CA . GLY A 1 134 ? -9.965 12.275 8.910 1.00 96.94 134 GLY A CA 1
ATOM 1036 C C . GLY A 1 134 ? -10.534 11.084 8.129 1.00 96.94 134 GLY A C 1
ATOM 1037 O O . GLY A 1 134 ? -11.378 10.342 8.629 1.00 96.94 134 GLY A O 1
ATOM 1038 N N . ALA A 1 135 ? -10.088 10.861 6.886 1.00 96.44 135 ALA A N 1
ATOM 1039 C CA . ALA A 1 135 ? -10.670 9.849 5.996 1.00 96.44 135 ALA A CA 1
ATOM 1040 C C . ALA A 1 135 ? -10.509 8.406 6.507 1.00 96.44 135 ALA A C 1
ATOM 1042 O O . ALA A 1 135 ? -11.199 7.504 6.029 1.00 96.44 135 ALA A O 1
ATOM 1043 N N . PHE A 1 136 ? -9.598 8.181 7.457 1.00 96.75 136 PHE A N 1
ATOM 1044 C CA . PHE A 1 136 ? -9.284 6.858 7.984 1.00 96.75 136 PHE A CA 1
ATOM 1045 C C . PHE A 1 136 ? -9.517 6.722 9.490 1.00 96.75 136 PHE A C 1
ATOM 1047 O O . PHE A 1 136 ? -9.189 5.668 10.019 1.00 96.75 136 PHE A O 1
ATOM 1054 N N . ASP A 1 137 ? -10.096 7.709 10.182 1.00 95.50 137 ASP A N 1
ATOM 1055 C CA . ASP A 1 137 ? -10.170 7.735 11.657 1.00 95.50 137 ASP A CA 1
ATOM 1056 C C . ASP A 1 137 ? -10.716 6.435 12.260 1.00 95.50 137 ASP A C 1
ATOM 1058 O O . ASP A 1 137 ? -10.118 5.863 13.173 1.00 95.50 137 ASP A O 1
ATOM 1062 N N . ASN A 1 138 ? -11.795 5.904 11.676 1.00 95.00 138 ASN A N 1
ATOM 1063 C CA . ASN A 1 138 ? -12.384 4.635 12.106 1.00 95.00 138 ASN A CA 1
ATOM 1064 C C . ASN A 1 138 ? -11.413 3.454 11.938 1.00 95.00 138 ASN A C 1
ATOM 1066 O O . ASN A 1 138 ? -11.310 2.611 12.820 1.00 95.00 138 ASN A O 1
ATOM 1070 N N . LEU A 1 139 ? -10.675 3.401 10.826 1.00 96.31 139 LEU A N 1
ATOM 1071 C CA . LEU A 1 139 ? -9.742 2.311 10.522 1.00 96.31 139 LEU A CA 1
ATOM 1072 C C . LEU A 1 139 ? -8.439 2.430 11.328 1.00 96.31 139 LEU A C 1
ATOM 1074 O O . LEU A 1 139 ? -7.886 1.420 11.757 1.00 96.31 139 LEU A O 1
ATOM 1078 N N . LEU A 1 140 ? -7.952 3.654 11.557 1.00 94.06 140 LEU A N 1
ATOM 1079 C CA . LEU A 1 140 ? -6.739 3.926 12.337 1.00 94.06 140 LEU A CA 1
ATOM 1080 C C . LEU A 1 140 ? -6.916 3.551 13.817 1.00 94.06 140 LEU A C 1
ATOM 1082 O O . LEU A 1 140 ? -5.938 3.186 14.468 1.00 94.06 140 LEU A O 1
ATOM 1086 N N . GLY A 1 141 ? -8.149 3.609 14.333 1.00 92.75 141 GLY A N 1
ATOM 1087 C CA . GLY A 1 141 ? -8.491 3.175 15.690 1.00 92.75 141 GLY A CA 1
ATOM 1088 C C . GLY A 1 141 ? -8.523 1.654 15.889 1.00 92.75 141 GLY A C 1
ATOM 1089 O O . GLY A 1 141 ? -8.448 1.193 17.025 1.00 92.75 141 GLY A O 1
ATOM 1090 N N . GLU A 1 142 ? -8.613 0.867 14.812 1.00 93.81 142 GLU A N 1
ATOM 1091 C CA . GLU A 1 142 ? -8.666 -0.605 14.872 1.00 93.81 142 GLU A CA 1
ATOM 1092 C C . GLU A 1 142 ? -7.276 -1.266 14.831 1.00 93.81 142 GLU A C 1
ATOM 1094 O O . GLU A 1 142 ? -7.152 -2.465 15.091 1.00 93.81 142 GLU A O 1
ATOM 1099 N N . VAL A 1 143 ? -6.226 -0.510 14.495 1.00 92.38 143 VAL A N 1
ATOM 1100 C CA . VAL A 1 143 ? -4.866 -1.031 14.301 1.00 92.38 143 VAL A CA 1
ATOM 1101 C C . VAL A 1 143 ? -3.933 -0.665 15.456 1.00 92.38 143 VAL A C 1
ATOM 1103 O O . VAL A 1 143 ? -4.051 0.391 16.072 1.00 92.38 143 VAL A O 1
ATOM 1106 N N . THR A 1 144 ? -2.962 -1.537 15.741 1.00 91.62 144 THR A N 1
ATOM 1107 C CA . THR A 1 144 ? -1.883 -1.246 16.706 1.00 91.62 144 THR A CA 1
ATOM 1108 C C . THR A 1 144 ? -0.694 -0.609 15.986 1.00 91.62 144 THR A C 1
ATOM 1110 O O . THR A 1 144 ? -0.300 -1.103 14.926 1.00 91.62 144 THR A O 1
ATOM 1113 N N . TRP A 1 145 ? -0.131 0.462 16.552 1.00 90.19 145 TRP A N 1
ATOM 1114 C CA . TRP A 1 145 ? 0.903 1.310 15.941 1.00 90.19 145 TRP A CA 1
ATOM 1115 C C . TRP A 1 145 ? 2.335 0.917 16.306 1.00 90.19 145 TRP A C 1
ATOM 1117 O O . TRP A 1 145 ? 2.604 0.678 17.504 1.00 90.19 145 TRP A O 1
#

Sequence (145 aa):
MLTDRELIRASQERLREVKVIPDAKLEPRHMAYLRLARGIAARVFYTPPPVHVAAIPPASDRVRTAGMYGTATGEIYISLEMMERGRTMVDTLVHELAHHRQYRSTGESEDLTPAHAEAMTSVAAQVVEAVASGAFDNLLGEVTW